Protein AF-A0A7A6M2Q5-F1 (afdb_monomer_lite)

Sequence (82 aa):
SGDELFISELGPLPENVTWLSPEGEFQKWNGTAWVKDTEAEKLFRIREAEETKNNLMQVASEHIAPLQDAADLEIATEEETS

Radius of gyration: 29.52 Å; chains: 1; bounding box: 62×45×74 Å

Organism: Escherichia coli (NCBI:txid562)

Foldseek 3Di:
DDDDDDDPDDDDDDQPDDPDDDPDDQWDDPSPDTDGNPVVVVVVVVVVVVVVVVVVVVVVCVVVVVLVVCVVVVNHDPVSVD

pLDDT: mean 90.35, std 8.94, range [60.12, 98.69]

Structure (mmCIF, N/CA/C/O backbone):
data_AF-A0A7A6M2Q5-F1
#
_entry.id   AF-A0A7A6M2Q5-F1
#
loop_
_atom_site.group_PDB
_atom_site.id
_atom_site.type_symbol
_atom_site.label_atom_id
_atom_site.label_alt_id
_atom_site.label_comp_id
_atom_site.label_asym_id
_atom_site.label_entity_id
_atom_site.label_seq_id
_atom_site.pdbx_PDB_ins_code
_atom_site.Cartn_x
_atom_site.Cartn_y
_atom_site.Cartn_z
_atom_site.occupancy
_atom_site.B_iso_or_equiv
_atom_site.auth_seq_id
_atom_site.auth_comp_id
_atom_site.auth_asym_id
_atom_site.auth_atom_id
_atom_site.pdbx_PDB_model_num
ATOM 1 N N . SER A 1 1 ? 35.648 34.059 -30.359 1.00 60.12 1 SER A N 1
ATOM 2 C CA . SER A 1 1 ? 34.571 34.133 -31.361 1.00 60.12 1 SER A CA 1
ATOM 3 C C . SER A 1 1 ? 33.545 33.088 -30.993 1.00 60.12 1 SER A C 1
ATOM 5 O O . SER A 1 1 ? 33.966 32.014 -30.579 1.00 60.12 1 SER A O 1
ATOM 7 N N . GLY A 1 2 ? 32.257 33.409 -31.049 1.00 69.56 2 GLY A N 1
ATOM 8 C CA . GLY A 1 2 ? 31.183 32.424 -30.949 1.00 69.56 2 GLY A CA 1
ATOM 9 C C . GLY A 1 2 ? 30.426 32.464 -32.264 1.00 69.56 2 GLY A C 1
ATOM 10 O O . GLY A 1 2 ? 29.976 33.541 -32.651 1.00 69.56 2 GLY A O 1
ATOM 11 N N . ASP A 1 3 ? 30.363 31.333 -32.955 1.00 77.50 3 ASP A N 1
ATOM 12 C CA . ASP A 1 3 ? 29.634 31.215 -34.213 1.00 77.50 3 ASP A CA 1
ATOM 13 C C . ASP A 1 3 ? 28.168 30.869 -33.925 1.00 77.50 3 ASP A C 1
ATOM 15 O O . ASP A 1 3 ? 27.856 30.148 -32.973 1.00 77.50 3 ASP A O 1
ATOM 19 N N . GLU A 1 4 ? 27.261 31.412 -34.734 1.00 79.00 4 GLU A N 1
ATOM 20 C CA . GLU A 1 4 ? 25.838 31.085 -34.683 1.00 79.00 4 GLU A CA 1
ATOM 21 C C . GLU A 1 4 ? 25.628 29.622 -35.095 1.00 79.00 4 GLU A C 1
ATOM 23 O O . GLU A 1 4 ? 26.067 29.197 -36.165 1.00 79.00 4 GLU A O 1
ATOM 28 N N . LEU A 1 5 ? 24.943 28.850 -34.247 1.00 79.44 5 LEU A N 1
ATOM 29 C CA . LEU A 1 5 ? 24.599 27.459 -34.520 1.00 79.44 5 LEU A CA 1
ATOM 30 C C . LEU A 1 5 ? 23.076 27.319 -34.621 1.00 79.44 5 LEU A C 1
ATOM 32 O O . LEU A 1 5 ? 22.361 27.536 -33.642 1.00 79.44 5 LEU A O 1
ATOM 36 N N . PHE A 1 6 ? 22.579 26.935 -35.797 1.00 81.56 6 PHE A N 1
ATOM 37 C CA . PHE A 1 6 ? 21.162 26.644 -36.005 1.00 81.56 6 PHE A CA 1
ATOM 38 C C . PHE A 1 6 ? 20.865 25.197 -35.593 1.00 81.56 6 PHE A C 1
ATOM 40 O O . PHE A 1 6 ? 21.316 24.256 -36.246 1.00 81.56 6 PHE A O 1
ATOM 47 N N . ILE A 1 7 ? 20.124 25.012 -34.498 1.00 79.44 7 ILE A N 1
ATOM 48 C CA . ILE A 1 7 ? 19.690 23.689 -34.031 1.00 79.44 7 ILE A CA 1
ATOM 49 C C . ILE A 1 7 ? 18.310 23.400 -34.627 1.00 79.44 7 ILE A C 1
ATOM 51 O O . ILE A 1 7 ? 17.318 23.999 -34.218 1.00 79.44 7 ILE A O 1
ATOM 55 N N . SER A 1 8 ? 18.251 22.488 -35.597 1.00 85.12 8 SER A N 1
ATOM 56 C CA . SER A 1 8 ? 17.002 22.068 -36.246 1.00 85.12 8 SER A CA 1
ATOM 57 C C . SER A 1 8 ? 16.322 20.879 -35.563 1.00 85.12 8 SER A C 1
ATOM 59 O O . SER A 1 8 ? 15.131 20.669 -35.774 1.00 85.12 8 SER A O 1
ATOM 61 N N . GLU A 1 9 ? 17.056 20.100 -34.762 1.00 83.12 9 GLU A N 1
ATOM 62 C CA . GLU A 1 9 ? 16.565 18.868 -34.135 1.00 83.12 9 GLU A CA 1
ATOM 63 C C . GLU A 1 9 ? 17.083 18.715 -32.699 1.00 83.12 9 GLU A C 1
ATOM 65 O O . GLU A 1 9 ? 18.180 19.167 -32.361 1.00 83.12 9 GLU A O 1
ATOM 70 N N . LEU A 1 10 ? 16.283 18.071 -31.845 1.00 81.06 10 LEU A N 1
ATOM 71 C CA . LEU A 1 10 ? 16.685 17.725 -30.482 1.00 81.06 10 LEU A CA 1
ATOM 72 C C . LEU A 1 10 ? 17.641 16.521 -30.498 1.00 81.06 10 LEU A C 1
ATOM 74 O O . LEU A 1 10 ? 17.466 15.588 -31.279 1.00 81.06 10 LEU A O 1
ATOM 78 N N . GLY A 1 11 ? 18.638 16.536 -29.609 1.00 79.56 11 GLY A N 1
ATOM 79 C CA . GLY A 1 11 ? 19.555 15.410 -29.407 1.00 79.56 11 GLY A CA 1
ATOM 80 C C . GLY A 1 11 ? 18.882 14.186 -28.763 1.00 79.56 11 GLY A C 1
ATOM 81 O O . GLY A 1 11 ? 17.739 14.271 -28.305 1.00 79.56 11 GLY A O 1
ATOM 82 N N . PRO A 1 12 ? 19.581 13.037 -28.707 1.00 80.44 12 PRO A N 1
ATOM 83 C CA . PRO A 1 12 ? 19.052 11.826 -28.090 1.00 80.44 12 PRO A CA 1
ATOM 84 C C . PRO A 1 12 ? 18.784 12.035 -26.596 1.00 80.44 12 PRO A C 1
ATOM 86 O O . PRO A 1 12 ? 19.428 12.853 -25.936 1.00 80.44 12 PRO A O 1
ATOM 89 N N . LEU A 1 13 ? 17.841 11.263 -26.055 1.00 77.06 13 LEU A N 1
ATOM 90 C CA . LEU A 1 13 ? 17.594 11.249 -24.619 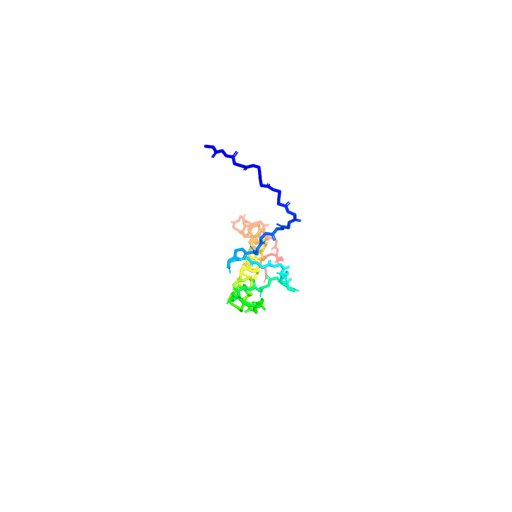1.00 77.06 13 LEU A CA 1
ATOM 91 C C . LEU A 1 13 ? 18.845 10.793 -23.841 1.00 77.06 13 LEU A C 1
ATOM 93 O O . LEU A 1 13 ? 19.557 9.900 -24.307 1.00 77.06 13 LEU A O 1
ATOM 97 N N . PRO A 1 14 ? 19.085 11.349 -22.640 1.00 80.44 14 PRO A N 1
ATOM 98 C CA . PRO A 1 14 ? 20.057 10.809 -21.694 1.00 80.44 14 PRO A CA 1
ATOM 99 C C . PRO A 1 14 ? 19.820 9.321 -21.392 1.00 80.44 14 PRO A C 1
ATOM 101 O O . PRO A 1 14 ? 18.680 8.861 -21.370 1.00 80.44 14 PRO A O 1
ATOM 104 N N . GLU A 1 15 ? 20.883 8.573 -21.086 1.00 76.12 15 GLU A N 1
ATOM 105 C CA . GLU A 1 15 ? 20.824 7.111 -20.884 1.00 76.12 15 GLU A CA 1
ATOM 106 C C . GLU A 1 15 ? 19.860 6.656 -19.771 1.00 76.12 15 GLU A C 1
ATOM 108 O O . GLU A 1 15 ? 19.416 5.510 -19.754 1.00 76.12 15 GLU A O 1
ATOM 113 N N . ASN A 1 16 ? 19.526 7.541 -18.831 1.00 76.31 16 ASN A N 1
ATOM 114 C CA . ASN A 1 16 ? 18.700 7.239 -17.665 1.00 76.31 16 ASN A CA 1
ATOM 115 C C . ASN A 1 16 ? 17.228 7.662 -17.800 1.00 76.31 16 ASN A C 1
ATOM 117 O O . ASN A 1 16 ? 16.500 7.601 -16.808 1.00 76.31 16 ASN A O 1
ATOM 121 N N . VAL A 1 17 ? 16.781 8.103 -18.979 1.00 79.38 17 VAL A N 1
ATOM 122 C CA . VAL A 1 17 ? 15.388 8.517 -19.206 1.00 79.38 17 VAL A CA 1
ATOM 123 C C . VAL A 1 17 ? 14.778 7.797 -20.408 1.00 79.38 17 VAL A C 1
ATOM 125 O O . VAL A 1 17 ? 15.472 7.381 -21.331 1.00 79.38 17 VAL A O 1
ATOM 128 N N . THR A 1 18 ? 13.457 7.625 -20.391 1.00 83.88 18 THR A N 1
ATOM 129 C CA . THR A 1 18 ? 12.711 6.903 -21.429 1.00 83.88 18 THR A CA 1
ATOM 130 C C . THR A 1 18 ? 11.449 7.669 -21.827 1.00 83.88 18 THR A C 1
ATOM 132 O O . THR A 1 18 ? 10.803 8.281 -20.979 1.00 83.88 18 THR A O 1
ATOM 135 N N . TRP A 1 19 ? 11.096 7.633 -23.118 1.00 84.75 19 TRP A N 1
ATOM 136 C CA . TRP A 1 19 ? 9.810 8.136 -23.632 1.00 84.75 19 TRP A CA 1
ATOM 137 C C . TRP A 1 19 ? 8.655 7.161 -23.384 1.00 84.75 19 TRP A C 1
ATOM 139 O O . TRP A 1 19 ? 7.493 7.520 -23.562 1.00 84.75 19 TRP A O 1
ATOM 149 N N . LEU A 1 20 ? 8.962 5.917 -23.013 1.00 88.31 20 LEU A N 1
ATOM 150 C CA . LEU A 1 20 ? 7.951 4.912 -22.725 1.00 88.31 20 LEU A CA 1
ATOM 151 C C . LEU A 1 20 ? 7.346 5.208 -21.355 1.00 88.31 20 LEU A C 1
ATOM 153 O O . LEU A 1 20 ? 8.075 5.335 -20.374 1.00 88.31 20 LEU A O 1
ATOM 157 N N . SER A 1 21 ? 6.023 5.286 -21.266 1.00 89.31 21 SER A N 1
ATOM 158 C CA . SER A 1 21 ? 5.324 5.335 -19.979 1.00 89.31 21 SER A CA 1
ATOM 159 C C . SER A 1 21 ? 5.141 3.920 -19.414 1.00 89.31 21 SER A C 1
ATOM 161 O O . SER A 1 21 ? 4.979 2.985 -20.202 1.00 89.31 21 SER A O 1
ATOM 163 N N . PRO A 1 22 ? 5.162 3.734 -18.081 1.00 92.69 22 PRO A N 1
ATOM 164 C CA . PRO A 1 22 ? 4.770 2.464 -17.484 1.00 92.69 22 PRO A CA 1
ATOM 165 C C . PRO A 1 22 ? 3.289 2.198 -17.767 1.00 92.69 22 PRO A C 1
ATOM 167 O O . PRO A 1 22 ? 2.478 3.122 -17.802 1.00 92.69 22 PRO A O 1
ATOM 170 N N . GLU A 1 23 ? 2.922 0.932 -17.937 1.00 91.94 23 GLU A N 1
ATOM 171 C CA . GLU A 1 23 ? 1.531 0.548 -18.237 1.00 91.94 23 GLU A CA 1
ATOM 172 C C . GLU A 1 23 ? 0.659 0.398 -16.976 1.00 91.94 23 GLU A C 1
ATOM 174 O O . GLU A 1 23 ? -0.538 0.143 -17.062 1.00 91.94 23 GLU A O 1
ATOM 179 N N . GLY A 1 24 ? 1.253 0.518 -15.788 1.00 90.94 24 GLY A N 1
ATOM 180 C CA . GLY A 1 24 ? 0.597 0.254 -14.514 1.00 90.94 24 GLY A CA 1
ATOM 181 C C . GLY A 1 24 ? 1.426 0.715 -13.320 1.00 90.94 24 GLY A C 1
ATOM 182 O O . GLY A 1 24 ? 2.549 1.189 -13.468 1.00 90.94 24 GLY A O 1
ATOM 183 N N . GLU A 1 25 ? 0.852 0.563 -12.130 1.00 94.06 25 GLU A N 1
ATOM 184 C CA . GLU A 1 25 ? 1.295 1.262 -10.914 1.00 94.06 25 GLU A CA 1
ATOM 185 C C . GLU A 1 25 ? 2.605 0.726 -10.319 1.00 94.06 25 GLU A C 1
ATOM 187 O O . GLU A 1 25 ? 3.416 1.493 -9.807 1.00 94.06 25 GLU A O 1
ATOM 192 N N . PHE A 1 26 ? 2.844 -0.585 -10.413 1.00 96.56 26 PHE A N 1
ATOM 193 C CA . PHE A 1 26 ? 4.013 -1.241 -9.818 1.00 96.56 26 PHE A CA 1
ATOM 194 C C . PHE A 1 26 ? 4.989 -1.692 -10.899 1.00 96.56 26 PHE A C 1
ATOM 196 O O . PHE A 1 26 ? 5.154 -2.887 -11.164 1.00 96.56 26 PHE A O 1
ATOM 203 N N . GLN A 1 27 ? 5.609 -0.719 -11.564 1.00 96.94 27 GLN A N 1
ATOM 204 C CA . GLN A 1 27 ? 6.610 -0.963 -12.597 1.00 96.94 27 GLN A CA 1
ATOM 205 C C . GLN A 1 27 ? 7.878 -0.150 -12.345 1.00 96.94 27 GLN A C 1
ATOM 207 O O . GLN A 1 27 ? 7.825 1.002 -11.920 1.00 96.94 27 GLN A O 1
ATOM 212 N N . LYS A 1 28 ? 9.027 -0.751 -12.656 1.00 94.38 28 LYS A N 1
ATOM 213 C CA . LYS A 1 28 ? 10.341 -0.105 -12.611 1.00 94.38 28 LYS A CA 1
ATOM 214 C C . LYS A 1 28 ? 11.032 -0.201 -13.964 1.00 94.38 28 LYS A C 1
ATOM 216 O O . LYS A 1 28 ? 10.929 -1.218 -14.648 1.00 94.38 28 LYS A O 1
ATOM 221 N N . TRP A 1 29 ? 11.742 0.853 -14.351 1.00 93.12 29 TRP A N 1
ATOM 222 C CA . TRP A 1 29 ? 12.553 0.851 -15.565 1.00 93.12 29 TRP A CA 1
ATOM 223 C C . TRP A 1 29 ? 13.829 0.043 -15.330 1.00 93.12 29 TRP A C 1
ATOM 225 O O . TRP A 1 29 ? 14.565 0.314 -14.382 1.00 93.12 29 TRP A O 1
ATOM 235 N N . ASN A 1 30 ? 14.109 -0.944 -16.181 1.00 90.94 30 ASN A N 1
ATOM 236 C CA . ASN A 1 30 ? 15.329 -1.755 -16.080 1.00 90.94 30 ASN A CA 1
ATOM 237 C C . ASN A 1 30 ? 16.467 -1.290 -17.010 1.00 90.94 30 ASN A C 1
ATOM 239 O O . ASN A 1 30 ? 17.470 -1.989 -17.126 1.00 90.94 30 ASN A O 1
ATOM 243 N N . GLY A 1 31 ? 16.299 -0.156 -17.698 1.00 88.06 31 GLY A N 1
ATOM 244 C CA . GLY A 1 31 ? 17.212 0.322 -18.743 1.00 88.06 31 GLY A CA 1
ATOM 245 C C . GLY A 1 31 ? 16.703 0.092 -20.169 1.00 88.06 31 GLY A C 1
ATOM 246 O O . GLY A 1 31 ? 17.169 0.750 -21.092 1.00 88.06 31 GLY A O 1
ATOM 247 N N . THR A 1 32 ? 15.735 -0.805 -20.372 1.00 88.62 32 THR A N 1
ATOM 248 C CA . THR A 1 32 ? 15.212 -1.147 -21.711 1.00 88.62 32 THR A CA 1
ATOM 249 C C . THR A 1 32 ? 13.692 -1.271 -21.758 1.00 88.62 32 THR A C 1
ATOM 251 O O . THR A 1 32 ? 13.085 -0.962 -22.780 1.00 88.62 32 THR A O 1
ATOM 254 N N . ALA A 1 33 ? 13.063 -1.709 -20.670 1.00 91.50 33 ALA A N 1
ATOM 255 C CA . ALA A 1 33 ? 11.623 -1.867 -20.568 1.00 91.50 33 ALA A CA 1
ATOM 256 C C . ALA A 1 33 ? 11.136 -1.577 -19.145 1.00 91.50 33 ALA A C 1
ATOM 258 O O . ALA A 1 33 ? 11.879 -1.693 -18.162 1.00 91.50 33 ALA A O 1
ATOM 259 N N . TRP A 1 34 ? 9.853 -1.244 -19.040 1.00 94.31 34 TRP A N 1
ATOM 260 C CA . TRP A 1 34 ? 9.155 -1.282 -17.767 1.00 94.31 34 TRP A CA 1
ATOM 261 C C . TRP A 1 34 ? 8.906 -2.734 -17.381 1.00 94.31 34 TRP A C 1
ATOM 263 O O . TRP A 1 34 ? 8.329 -3.507 -18.143 1.00 94.31 34 TRP A O 1
ATOM 273 N N . VAL A 1 35 ? 9.383 -3.119 -16.202 1.00 95.69 35 VAL A N 1
ATOM 274 C CA . VAL A 1 35 ? 9.197 -4.462 -15.657 1.00 95.69 35 VAL A CA 1
ATOM 275 C C . VAL A 1 35 ? 8.424 -4.386 -14.357 1.00 95.69 35 VAL A C 1
ATOM 277 O O . VAL A 1 35 ? 8.535 -3.412 -13.612 1.00 95.69 35 VAL A O 1
ATOM 280 N N . LYS A 1 36 ? 7.654 -5.436 -14.073 1.00 96.75 36 LYS A N 1
ATOM 281 C CA . LYS A 1 36 ? 6.883 -5.542 -12.838 1.00 96.75 36 LYS A CA 1
ATOM 282 C C . LYS A 1 36 ? 7.794 -5.407 -11.615 1.00 96.75 36 LYS A C 1
ATOM 284 O O . LYS A 1 36 ? 8.788 -6.124 -11.489 1.00 96.75 36 LYS A O 1
ATOM 289 N N . ASP A 1 37 ? 7.426 -4.516 -10.704 1.00 98.00 37 ASP A N 1
ATOM 290 C CA . ASP A 1 37 ? 8.084 -4.358 -9.414 1.00 98.00 37 ASP A CA 1
ATOM 291 C C . ASP A 1 37 ? 7.298 -5.104 -8.332 1.00 98.00 37 ASP A C 1
ATOM 293 O O . ASP A 1 37 ? 6.416 -4.562 -7.665 1.00 98.00 37 ASP A O 1
ATOM 297 N N . THR A 1 38 ? 7.601 -6.395 -8.190 1.00 97.38 38 THR A N 1
ATOM 298 C CA . THR A 1 38 ? 6.926 -7.279 -7.230 1.00 97.38 38 THR A CA 1
ATOM 299 C C . THR A 1 38 ? 7.149 -6.859 -5.783 1.00 97.38 38 THR A C 1
ATOM 301 O O . THR A 1 38 ? 6.274 -7.081 -4.950 1.00 97.38 38 THR A O 1
ATOM 304 N N . GLU A 1 39 ? 8.297 -6.251 -5.474 1.00 97.88 39 GLU A N 1
ATOM 305 C CA . GLU A 1 39 ? 8.588 -5.773 -4.123 1.00 97.88 39 GLU A CA 1
ATOM 306 C C . GLU A 1 39 ? 7.765 -4.524 -3.806 1.00 97.88 39 GLU A C 1
ATOM 308 O O . GLU A 1 39 ? 7.161 -4.456 -2.736 1.00 97.88 39 GLU A O 1
ATOM 313 N N . ALA A 1 40 ? 7.660 -3.578 -4.747 1.00 97.75 40 ALA A N 1
ATOM 314 C CA . ALA A 1 40 ? 6.805 -2.404 -4.579 1.00 97.75 40 ALA A CA 1
ATOM 315 C C . ALA A 1 40 ? 5.324 -2.787 -4.412 1.00 97.75 40 ALA A C 1
ATOM 317 O O . ALA A 1 40 ? 4.672 -2.304 -3.487 1.00 97.75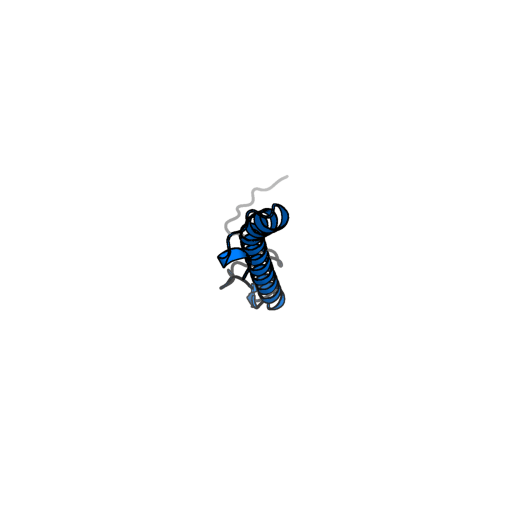 40 ALA A O 1
ATOM 318 N N . GLU A 1 41 ? 4.809 -3.702 -5.244 1.00 98.00 41 GLU A N 1
ATOM 319 C CA . GLU A 1 41 ? 3.430 -4.200 -5.124 1.00 98.00 41 GLU A CA 1
ATOM 320 C C . GLU A 1 41 ? 3.198 -4.889 -3.771 1.00 98.00 41 GLU A C 1
ATOM 322 O O . GLU A 1 41 ? 2.213 -4.618 -3.084 1.00 98.00 41 GLU A O 1
ATOM 327 N N . LYS A 1 42 ? 4.124 -5.754 -3.343 1.00 98.31 42 LYS A N 1
ATOM 328 C CA . LYS A 1 42 ? 4.026 -6.452 -2.057 1.00 98.31 42 LYS A CA 1
ATOM 329 C C . LYS A 1 42 ? 4.023 -5.476 -0.881 1.00 98.31 42 LYS A C 1
ATOM 331 O O . LYS A 1 42 ? 3.189 -5.610 0.012 1.00 98.31 42 LYS A O 1
ATOM 336 N N . LEU A 1 43 ? 4.936 -4.505 -0.867 1.00 98.31 43 LEU A N 1
ATOM 337 C CA . LEU A 1 43 ? 5.017 -3.503 0.198 1.00 98.31 43 LEU A CA 1
ATOM 338 C C . LEU A 1 43 ? 3.764 -2.628 0.251 1.00 98.31 43 LEU A C 1
ATOM 340 O O . LEU A 1 43 ? 3.293 -2.313 1.343 1.00 98.31 43 LEU A O 1
ATOM 344 N N . PHE A 1 44 ? 3.202 -2.277 -0.907 1.00 98.00 44 PHE A N 1
ATOM 345 C CA . PHE A 1 44 ? 1.931 -1.566 -0.978 1.00 98.00 44 PHE A CA 1
ATOM 346 C C . PHE A 1 44 ? 0.806 -2.369 -0.316 1.00 98.00 44 PHE A C 1
ATOM 348 O O . PHE A 1 44 ? 0.139 -1.857 0.578 1.00 98.00 44 PHE A O 1
ATOM 355 N N . ARG A 1 45 ? 0.651 -3.648 -0.680 1.00 98.31 45 ARG A N 1
ATOM 356 C CA . ARG A 1 45 ? -0.379 -4.530 -0.102 1.00 98.31 45 ARG A CA 1
ATOM 357 C C . ARG A 1 45 ? -0.220 -4.729 1.401 1.00 98.31 45 ARG A C 1
ATOM 359 O O . ARG A 1 45 ? -1.216 -4.769 2.115 1.00 98.31 45 ARG A O 1
ATOM 366 N N . ILE A 1 46 ? 1.016 -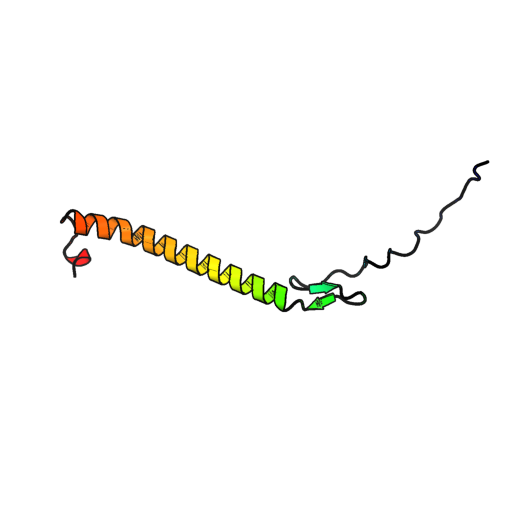4.850 1.887 1.00 98.56 46 ILE A N 1
ATOM 367 C CA . ILE A 1 46 ? 1.292 -4.948 3.327 1.00 98.56 46 ILE A CA 1
ATOM 368 C C . ILE A 1 46 ? 0.828 -3.675 4.034 1.00 98.56 46 ILE A C 1
ATOM 370 O O . ILE A 1 46 ? 0.079 -3.768 5.001 1.00 98.56 46 ILE A O 1
ATOM 374 N N . ARG A 1 47 ? 1.210 -2.498 3.525 1.00 98.50 47 ARG A N 1
ATOM 375 C CA . ARG A 1 47 ? 0.807 -1.218 4.117 1.00 98.50 47 ARG A CA 1
ATOM 376 C C . ARG A 1 47 ? -0.710 -1.035 4.108 1.00 98.50 47 ARG A C 1
ATOM 378 O O . ARG A 1 47 ? -1.268 -0.642 5.122 1.00 98.50 47 ARG A O 1
ATOM 385 N N . GLU A 1 48 ? -1.367 -1.351 2.995 1.00 98.50 48 GLU A N 1
ATOM 386 C CA . GLU A 1 48 ? -2.829 -1.294 2.855 1.00 98.50 48 GLU A CA 1
ATOM 387 C C . GLU A 1 48 ? -3.529 -2.191 3.895 1.00 98.50 48 GLU A C 1
ATOM 389 O O . GLU A 1 48 ? -4.487 -1.778 4.555 1.00 98.50 48 GLU A O 1
ATOM 394 N N . ALA A 1 49 ? -3.015 -3.407 4.103 1.00 98.50 49 ALA A N 1
ATOM 395 C CA . ALA A 1 49 ? -3.537 -4.329 5.107 1.00 98.50 49 ALA A CA 1
ATOM 396 C C . ALA A 1 49 ? -3.275 -3.851 6.547 1.00 98.50 49 ALA A C 1
ATOM 398 O O . ALA A 1 49 ? -4.152 -3.974 7.404 1.00 98.50 49 ALA A O 1
ATOM 399 N N . GLU A 1 50 ? -2.092 -3.300 6.825 1.00 98.69 50 GLU A N 1
ATOM 400 C CA . GLU A 1 50 ? -1.743 -2.727 8.130 1.00 98.69 50 GLU A CA 1
ATOM 401 C C . GLU A 1 50 ? -2.614 -1.517 8.468 1.00 98.69 50 GLU A C 1
ATOM 403 O O . GLU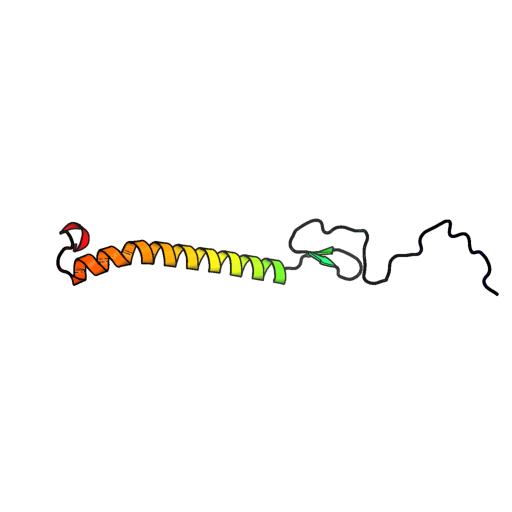 A 1 50 ? -3.133 -1.427 9.580 1.00 98.69 50 GLU A O 1
ATOM 408 N N . GLU A 1 51 ? -2.832 -0.621 7.507 1.00 98.69 51 GLU A N 1
ATOM 409 C CA . GLU A 1 51 ? -3.714 0.534 7.658 1.00 98.69 51 GLU A CA 1
ATOM 410 C C . GLU A 1 51 ? -5.153 0.091 7.934 1.00 98.69 51 GLU A C 1
ATOM 412 O O . GLU A 1 51 ? -5.766 0.535 8.905 1.00 98.69 51 GLU A O 1
ATOM 417 N N . THR A 1 52 ? -5.664 -0.866 7.157 1.00 98.50 52 THR A N 1
ATOM 418 C CA . THR A 1 52 ? -7.005 -1.430 7.368 1.00 98.50 52 THR A CA 1
ATOM 419 C C . THR A 1 52 ? -7.141 -2.045 8.759 1.00 98.50 52 THR A C 1
ATOM 421 O O . THR A 1 52 ? -8.116 -1.784 9.464 1.00 98.50 52 THR A O 1
ATOM 424 N N . LYS A 1 53 ? -6.152 -2.837 9.189 1.00 98.44 53 LYS A N 1
ATOM 425 C CA . LYS A 1 53 ? -6.130 -3.430 10.528 1.00 98.44 53 LYS A CA 1
ATOM 426 C C . LYS A 1 53 ? -6.158 -2.352 11.611 1.00 98.44 53 LYS A C 1
ATOM 428 O O . LYS A 1 53 ? -6.946 -2.467 12.546 1.00 98.44 53 LYS A O 1
ATOM 433 N N . ASN A 1 54 ? -5.315 -1.330 11.495 1.00 98.56 54 ASN A N 1
ATOM 434 C CA . ASN A 1 54 ? -5.229 -0.260 12.486 1.00 98.56 54 ASN A CA 1
ATOM 435 C C . ASN A 1 54 ? -6.541 0.525 12.573 1.00 98.56 54 ASN A C 1
ATOM 437 O O . ASN A 1 54 ? -7.020 0.769 13.677 1.00 98.56 54 ASN A O 1
ATOM 441 N N . ASN A 1 55 ? -7.167 0.824 11.432 1.00 98.56 55 ASN A N 1
ATOM 442 C CA . ASN A 1 55 ? -8.468 1.489 11.386 1.00 98.56 55 ASN A CA 1
ATOM 443 C C . ASN A 1 55 ? -9.552 0.648 12.076 1.00 98.56 55 ASN A C 1
ATOM 445 O O . ASN A 1 55 ? -10.296 1.160 12.907 1.00 98.56 55 ASN A O 1
ATOM 449 N N . LEU A 1 56 ? -9.615 -0.659 11.800 1.00 98.56 56 LEU A N 1
ATOM 450 C CA . LEU A 1 56 ? -10.575 -1.555 12.455 1.00 98.56 56 LEU A CA 1
ATOM 451 C C . LEU A 1 56 ? -10.329 -1.669 13.964 1.00 98.56 56 LEU A C 1
ATOM 453 O O . LEU A 1 56 ? -11.282 -1.680 14.741 1.00 98.56 56 LEU A O 1
ATOM 457 N N . MET A 1 57 ? -9.066 -1.732 14.391 1.00 98.44 57 MET A N 1
ATOM 458 C CA . MET A 1 57 ? -8.711 -1.752 15.811 1.00 98.44 57 MET A CA 1
ATOM 459 C C . MET A 1 57 ? -9.096 -0.447 16.512 1.00 98.44 57 MET A C 1
ATOM 461 O O . MET A 1 57 ? -9.600 -0.491 17.634 1.00 98.44 57 MET A O 1
ATOM 465 N N . GLN A 1 58 ? -8.884 0.699 15.861 1.00 98.44 58 GLN A N 1
ATOM 466 C CA . GLN A 1 58 ? -9.292 1.997 16.385 1.00 98.44 58 GLN A CA 1
ATOM 467 C C . GLN A 1 58 ? -10.809 2.057 16.551 1.00 98.44 58 GLN A C 1
ATOM 469 O O . GLN A 1 58 ? -11.280 2.326 17.650 1.00 98.44 58 GLN A O 1
ATOM 474 N N . VAL A 1 59 ? -11.560 1.712 15.502 1.00 98.38 59 VAL A N 1
ATOM 475 C CA . VAL A 1 59 ? -13.027 1.671 15.547 1.00 98.38 59 VAL A CA 1
ATOM 476 C C . VAL A 1 59 ? -13.506 0.750 16.666 1.00 98.38 59 VAL A C 1
ATOM 478 O O . VAL A 1 59 ? -14.349 1.149 17.461 1.00 98.38 59 VAL A O 1
ATOM 481 N N . ALA A 1 60 ? -12.956 -0.461 16.788 1.00 97.94 60 ALA A N 1
ATOM 482 C CA . ALA A 1 60 ? -13.323 -1.369 17.873 1.00 97.94 60 ALA A CA 1
ATOM 483 C C . ALA A 1 60 ? -13.041 -0.756 19.255 1.00 97.94 60 ALA A C 1
ATOM 485 O O . ALA A 1 60 ? -13.888 -0.821 20.140 1.00 97.94 60 ALA A O 1
ATOM 486 N N . SER A 1 61 ? -11.885 -0.112 19.428 1.00 97.56 61 SER A N 1
ATOM 487 C CA . SER A 1 61 ? -11.504 0.538 20.689 1.00 97.56 61 SER A CA 1
ATOM 488 C C . SER A 1 61 ? -12.439 1.697 21.043 1.00 97.56 61 SER A C 1
ATOM 490 O O . SER A 1 61 ? -12.830 1.833 22.198 1.00 97.56 61 SER A O 1
ATOM 492 N N . GLU A 1 62 ? -12.845 2.493 20.051 1.00 97.81 62 GLU A N 1
ATOM 493 C CA . GLU A 1 62 ? -13.802 3.594 20.216 1.00 97.81 62 GLU A CA 1
ATOM 494 C C . GLU A 1 62 ? -15.187 3.107 20.665 1.00 97.81 62 GLU A C 1
ATOM 496 O O . GLU A 1 62 ? -15.859 3.808 21.416 1.00 97.81 62 GLU A O 1
ATOM 501 N N . HIS A 1 63 ? -15.600 1.903 20.258 1.00 96.38 63 HIS A N 1
ATOM 502 C CA . HIS A 1 63 ? -16.859 1.301 20.713 1.00 96.38 63 HIS A CA 1
ATOM 503 C C . HIS A 1 63 ? -16.730 0.626 22.084 1.00 96.38 63 HIS A C 1
ATOM 505 O O . HIS A 1 63 ? -17.669 0.663 22.872 1.00 96.38 63 HIS A O 1
ATOM 511 N N . ILE A 1 64 ? -15.583 0.008 22.378 1.00 96.38 64 ILE A N 1
ATOM 512 C CA . ILE A 1 64 ? -15.358 -0.713 23.637 1.00 96.38 64 ILE A CA 1
ATOM 513 C C . ILE A 1 64 ? -15.168 0.253 24.809 1.00 96.38 64 ILE A C 1
ATOM 515 O O . ILE A 1 64 ? -15.677 -0.019 25.892 1.00 96.38 64 ILE A O 1
ATOM 519 N N . ALA A 1 65 ? -14.453 1.366 24.618 1.00 96.62 65 ALA A N 1
ATOM 520 C CA . ALA A 1 65 ? -14.082 2.252 25.723 1.00 96.62 65 ALA A CA 1
ATOM 521 C C . ALA A 1 65 ? -15.292 2.761 26.539 1.00 96.62 65 ALA A C 1
ATOM 523 O O . ALA A 1 65 ? -15.267 2.597 27.755 1.00 96.62 65 ALA A O 1
ATOM 524 N N . PRO A 1 66 ? -16.390 3.257 25.931 1.00 94.94 66 PRO A N 1
ATOM 525 C CA . PRO A 1 66 ? -17.567 3.674 26.695 1.00 94.94 66 PRO A CA 1
ATOM 526 C C . PRO A 1 66 ? -18.254 2.529 27.454 1.00 94.94 66 PRO A C 1
ATOM 528 O O . PRO A 1 66 ? -18.772 2.745 28.546 1.00 94.94 66 PRO A O 1
ATOM 531 N N . LEU A 1 67 ? -18.265 1.316 26.889 1.00 95.00 67 LEU A N 1
ATOM 532 C CA . LEU A 1 67 ? -18.855 0.136 27.534 1.00 95.00 67 LEU A CA 1
ATOM 533 C C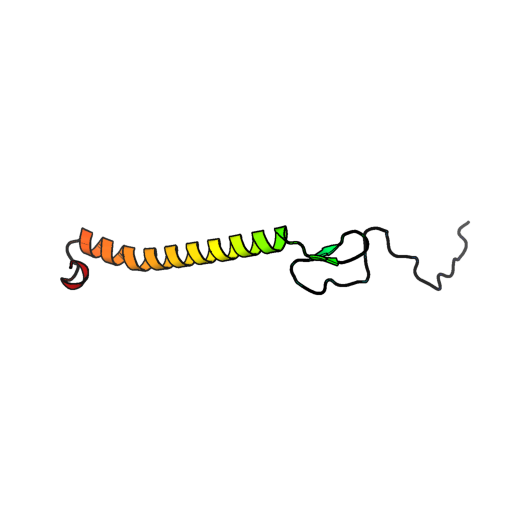 . LEU A 1 67 ? -18.025 -0.298 28.745 1.00 95.00 67 LEU A C 1
ATOM 535 O O . LEU A 1 67 ? -18.575 -0.628 29.793 1.00 95.00 67 LEU A O 1
ATOM 539 N N . GLN A 1 68 ? -16.697 -0.248 28.613 1.00 93.38 68 GLN A N 1
ATOM 540 C CA . GLN A 1 68 ? -15.786 -0.510 29.721 1.00 93.38 68 GLN A CA 1
ATOM 541 C C . GLN A 1 68 ? -15.942 0.545 30.822 1.00 93.38 68 GLN A C 1
ATOM 543 O O . GLN A 1 68 ? -16.064 0.174 31.985 1.00 93.38 68 GLN A O 1
ATOM 548 N N . ASP A 1 69 ? -16.027 1.831 30.466 1.00 94.38 69 ASP A N 1
ATOM 549 C CA . ASP A 1 69 ? -16.288 2.910 31.426 1.00 94.38 69 ASP A CA 1
ATOM 550 C C . ASP A 1 69 ? -17.614 2.679 32.174 1.00 94.38 69 ASP A C 1
ATOM 552 O O . ASP A 1 69 ? -17.690 2.870 33.388 1.00 94.38 69 ASP A O 1
ATOM 556 N N . ALA A 1 70 ? -18.666 2.236 31.476 1.00 94.50 70 ALA A N 1
ATOM 557 C CA . ALA A 1 70 ? -19.956 1.927 32.088 1.00 94.50 70 ALA A CA 1
ATOM 558 C C . ALA A 1 70 ? -19.874 0.741 33.063 1.00 94.50 70 ALA A C 1
ATOM 560 O O . ALA A 1 70 ? -20.489 0.786 34.132 1.00 94.50 70 ALA A O 1
ATOM 561 N N . ALA A 1 71 ? -19.108 -0.299 32.723 1.00 92.38 71 ALA A N 1
ATOM 562 C CA . ALA A 1 71 ? -18.873 -1.442 33.600 1.00 92.38 71 ALA A CA 1
ATOM 563 C C . ALA A 1 71 ? -18.069 -1.036 34.848 1.00 92.38 71 ALA A C 1
ATOM 565 O O . ALA A 1 71 ? -18.455 -1.382 35.963 1.00 92.38 71 ALA A O 1
ATOM 566 N N . ASP A 1 72 ? -17.007 -0.245 34.670 1.00 94.19 72 ASP A N 1
ATOM 567 C CA . ASP A 1 72 ? -16.137 0.235 35.751 1.00 94.19 72 ASP A CA 1
ATOM 568 C C . ASP A 1 72 ? -16.873 1.184 36.717 1.00 94.19 72 ASP A C 1
ATOM 570 O O . ASP A 1 72 ? -16.573 1.221 37.911 1.00 94.19 72 ASP A O 1
ATOM 574 N N . LEU A 1 73 ? -17.852 1.943 36.213 1.00 95.25 73 LEU A N 1
ATOM 575 C CA . LEU A 1 73 ? -18.716 2.827 37.003 1.00 95.25 73 LEU A CA 1
ATOM 576 C C . LEU A 1 73 ? -19.966 2.128 37.571 1.00 95.25 73 LEU A C 1
ATOM 578 O O . LEU A 1 73 ? -20.770 2.794 38.222 1.00 95.25 73 LEU A O 1
ATOM 582 N N . GLU A 1 74 ? -20.141 0.823 37.332 1.00 91.38 74 GLU A N 1
ATOM 583 C CA . GLU A 1 74 ? -21.324 0.034 37.723 1.00 91.38 74 GLU A CA 1
ATOM 584 C C . GLU A 1 74 ? -22.658 0.597 37.182 1.00 91.38 74 GLU A C 1
ATOM 586 O O . GLU A 1 74 ? -23.716 0.446 37.796 1.00 91.38 74 GLU A O 1
ATOM 591 N N . ILE A 1 75 ? -22.621 1.259 36.021 1.00 93.00 75 ILE A N 1
ATOM 592 C CA . ILE A 1 75 ? -23.805 1.811 35.334 1.00 93.00 75 ILE A CA 1
ATOM 593 C C . ILE A 1 75 ? -24.152 1.069 34.037 1.00 93.00 75 ILE A C 1
ATOM 595 O O . ILE A 1 75 ? -25.119 1.441 33.371 1.00 93.00 75 ILE A O 1
ATOM 599 N N . ALA A 1 76 ? -23.368 0.051 33.673 1.00 89.12 76 ALA A N 1
ATOM 600 C CA . ALA A 1 76 ? -23.650 -0.820 32.540 1.00 89.12 76 ALA A CA 1
ATOM 601 C C . ALA A 1 76 ? -25.010 -1.517 32.701 1.00 89.12 76 ALA A C 1
ATOM 603 O O . ALA A 1 76 ? -25.410 -1.921 33.795 1.00 89.12 76 ALA A O 1
ATOM 604 N N . THR A 1 77 ? -25.729 -1.657 31.593 1.00 88.50 77 THR A N 1
ATOM 605 C CA . THR A 1 77 ? -27.005 -2.376 31.537 1.00 88.50 77 THR A CA 1
ATOM 606 C C . THR A 1 77 ? -26.803 -3.897 31.640 1.00 88.50 77 THR A C 1
ATOM 608 O O . THR A 1 77 ? -25.702 -4.416 31.452 1.00 88.50 77 THR A O 1
ATOM 611 N N . GLU A 1 78 ? -27.875 -4.652 31.917 1.00 80.94 78 GLU A N 1
ATOM 612 C CA . GLU A 1 78 ? -27.824 -6.130 31.933 1.00 80.94 78 GLU A CA 1
ATOM 613 C C . GLU A 1 78 ? -27.368 -6.725 30.585 1.00 80.94 78 GLU A C 1
ATOM 615 O O . GLU A 1 78 ? -26.719 -7.769 30.567 1.00 80.94 78 GLU A O 1
ATOM 620 N N . GLU A 1 79 ? -27.666 -6.053 29.465 1.00 83.06 79 GLU A N 1
ATOM 621 C CA . GLU A 1 79 ? -27.235 -6.460 28.117 1.00 83.06 79 GLU A CA 1
ATOM 622 C C . GLU A 1 79 ? -25.738 -6.201 27.882 1.00 83.06 79 GLU A C 1
ATOM 624 O O . GLU A 1 79 ? -25.094 -6.942 27.150 1.00 83.06 79 GLU A O 1
ATOM 629 N N . GLU A 1 80 ? -25.161 -5.190 28.535 1.00 79.81 80 GLU A N 1
ATOM 630 C CA . GLU A 1 80 ? -23.732 -4.852 28.439 1.00 79.81 80 GLU A CA 1
ATOM 631 C C . GLU A 1 80 ? -22.854 -5.665 29.412 1.00 79.81 80 GLU A C 1
ATOM 633 O O . GLU A 1 80 ? -21.628 -5.625 29.320 1.00 79.81 80 GLU A O 1
ATOM 638 N N . THR A 1 81 ? -23.466 -6.408 30.343 1.00 72.88 81 THR A N 1
ATOM 639 C CA . THR A 1 81 ? -22.782 -7.220 31.370 1.00 72.88 81 THR A CA 1
ATOM 640 C C . THR A 1 81 ? -22.949 -8.739 31.197 1.00 72.88 81 THR A C 1
ATOM 642 O O . THR A 1 81 ? -22.261 -9.488 31.898 1.00 72.88 81 THR A O 1
ATOM 645 N N . SER A 1 82 ? -23.825 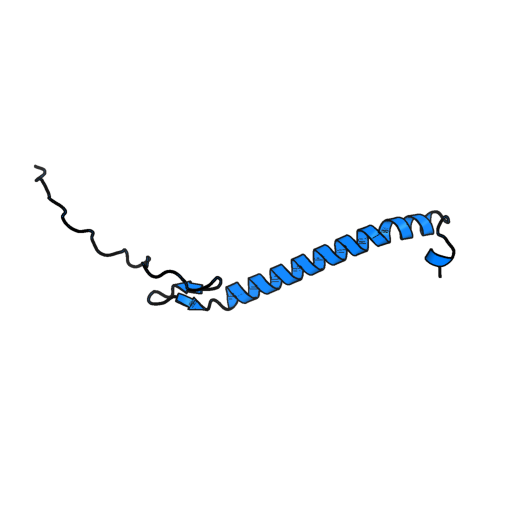-9.198 30.287 1.00 64.19 82 SER A N 1
ATOM 646 C CA . SER A 1 82 ? -24.068 -10.623 29.954 1.00 64.19 82 SER A CA 1
ATOM 647 C C . SER A 1 82 ? -23.315 -11.088 28.713 1.00 64.19 82 SER A C 1
ATOM 649 O O . SER A 1 82 ? -22.884 -12.265 28.713 1.00 64.19 82 SER A O 1
#

Secondary structure (DSSP, 8-state):
--------SPPPPPTT--SPPPSSSSEEE-SSSEEE-HHHHHHHHHHHHHHHHHHHHHHHHHHHHHHHHHHHTT---HHHH-

InterPro domains:
  IPR003458 Bacteriophage T4, Gp38, tail fibre assembly [PF02413] (5-81)
  IPR051220 Tail Fiber Assembly Chaperone [PTHR34413] (2-82)